Protein AF-A0A8J3DLD7-F1 (afdb_monomer_lite)

Foldseek 3Di:
DDKDWDADPPGDIDIDDDDDPVVVVVVVVQVVCQVVVVDAKDKDADPDPPDPDDDGIDIDGDDDPDDDDDDDDD

Secondary structure (DSSP, 8-state):
-EEEEEE-TTS-EEEEEE--HHHHHHHHHHHHHHHTTSSSEEEEE-S---SSS---EEEEE---S--S------

pLDDT: mean 88.44, std 9.64, range [57.75, 98.12]

Sequence (74 aa):
MKSKIEHFSGGLSGISFSFREHEIDLLIERLQALKSRKIGHFHFRSDSFESEQGIADVELSMMGEHEDDEMSIE

Structure (mmCIF, N/CA/C/O backbone):
data_AF-A0A8J3DLD7-F1
#
_entry.id   AF-A0A8J3DLD7-F1
#
loop_
_atom_site.group_PDB
_atom_site.id
_atom_site.type_symbol
_atom_site.label_atom_id
_atom_site.label_alt_id
_atom_site.label_comp_id
_atom_site.label_asym_id
_atom_site.label_entity_id
_atom_site.label_seq_id
_atom_site.pdbx_PDB_ins_code
_atom_site.Cartn_x
_atom_site.Cartn_y
_atom_site.Cartn_z
_atom_site.occupancy
_atom_site.B_iso_or_equiv
_atom_site.auth_seq_id
_atom_site.auth_comp_id
_atom_site.auth_asym_id
_atom_site.auth_atom_id
_atom_site.pdbx_PDB_model_num
ATOM 1 N N . MET A 1 1 ? -2.674 -6.957 -7.355 1.00 86.00 1 MET A N 1
ATOM 2 C CA . MET A 1 1 ? -1.910 -5.721 -7.152 1.00 86.00 1 MET A CA 1
ATOM 3 C C . MET A 1 1 ? -0.697 -5.784 -8.061 1.00 86.00 1 MET A C 1
ATOM 5 O O . MET A 1 1 ? -0.232 -6.877 -8.367 1.00 86.00 1 MET A O 1
ATOM 9 N N . LYS A 1 2 ? -0.206 -4.646 -8.542 1.00 89.00 2 LYS A N 1
ATOM 10 C CA . LYS A 1 2 ? 1.108 -4.542 -9.185 1.00 89.00 2 LYS A CA 1
ATOM 11 C C . LYS A 1 2 ? 1.949 -3.544 -8.406 1.00 89.00 2 LYS A C 1
ATOM 13 O O . LYS A 1 2 ? 1.410 -2.535 -7.961 1.00 89.00 2 LYS A O 1
ATOM 18 N N . SER A 1 3 ? 3.236 -3.821 -8.270 1.00 89.81 3 SER A N 1
ATOM 19 C CA . SER A 1 3 ? 4.209 -2.892 -7.706 1.00 89.81 3 SER A CA 1
ATOM 20 C C . SER A 1 3 ? 5.294 -2.595 -8.741 1.00 89.81 3 SER A C 1
ATOM 22 O O . SER A 1 3 ? 5.575 -3.412 -9.622 1.00 89.81 3 SER A O 1
ATOM 24 N N . LYS A 1 4 ? 5.869 -1.397 -8.673 1.00 89.50 4 LYS A N 1
ATOM 25 C CA . LYS A 1 4 ? 6.955 -0.953 -9.547 1.00 89.50 4 LYS A CA 1
ATOM 26 C C . LYS A 1 4 ? 7.918 -0.086 -8.745 1.00 89.50 4 LYS A C 1
ATOM 28 O O . LYS A 1 4 ? 7.476 0.807 -8.028 1.00 89.50 4 LYS A O 1
ATOM 33 N N . ILE A 1 5 ? 9.214 -0.338 -8.905 1.00 90.94 5 ILE A N 1
ATOM 34 C CA . ILE A 1 5 ? 10.268 0.544 -8.397 1.00 90.94 5 ILE A CA 1
ATOM 35 C C . ILE A 1 5 ? 10.501 1.651 -9.427 1.00 90.94 5 ILE A C 1
ATOM 37 O O . ILE A 1 5 ? 10.625 1.383 -10.626 1.00 90.94 5 ILE A O 1
ATOM 41 N N . GLU A 1 6 ? 10.539 2.895 -8.966 1.00 91.12 6 GLU A N 1
ATOM 42 C CA . GLU A 1 6 ? 10.819 4.070 -9.788 1.00 91.12 6 GLU A CA 1
ATOM 43 C C . GLU A 1 6 ? 12.090 4.749 -9.294 1.00 91.12 6 GLU A C 1
ATOM 45 O O . GLU A 1 6 ? 12.242 4.989 -8.102 1.00 91.12 6 GLU A O 1
ATOM 50 N N . HIS A 1 7 ? 13.017 5.048 -10.201 1.00 91.75 7 HIS A N 1
ATOM 51 C CA . HIS A 1 7 ? 14.292 5.668 -9.850 1.00 91.75 7 HIS A CA 1
ATOM 52 C C . HIS A 1 7 ? 14.272 7.150 -10.206 1.00 91.75 7 HIS A C 1
ATOM 54 O O . HIS A 1 7 ? 13.985 7.519 -11.347 1.00 91.75 7 HIS A O 1
ATOM 60 N N . PHE A 1 8 ? 14.613 7.991 -9.235 1.00 90.62 8 PHE A N 1
ATOM 61 C CA . PHE A 1 8 ? 14.680 9.438 -9.383 1.00 90.62 8 PHE A CA 1
ATOM 62 C C . PHE A 1 8 ? 16.134 9.914 -9.451 1.00 90.62 8 PHE A C 1
ATOM 64 O O . PHE A 1 8 ? 17.073 9.246 -9.006 1.00 90.62 8 PHE A O 1
ATOM 71 N N . SER A 1 9 ? 16.336 11.110 -10.006 1.00 88.44 9 SER A N 1
ATOM 72 C CA . SER A 1 9 ? 17.640 11.773 -9.977 1.00 88.44 9 SER A CA 1
ATOM 73 C C . SER A 1 9 ? 18.086 12.017 -8.533 1.00 88.44 9 SER A C 1
ATOM 75 O O . SER A 1 9 ? 17.293 12.484 -7.720 1.00 88.44 9 SER A O 1
ATOM 77 N N . GLY A 1 10 ? 19.357 11.743 -8.228 1.00 87.62 10 GLY A N 1
ATOM 78 C CA . GLY A 1 10 ? 19.912 11.903 -6.876 1.00 87.62 10 GLY A CA 1
ATOM 79 C C . GLY A 1 10 ? 19.960 10.618 -6.043 1.00 87.62 10 GLY A C 1
ATOM 80 O O . GLY A 1 10 ? 20.302 10.682 -4.870 1.00 87.62 10 GLY A O 1
ATOM 81 N N . GLY A 1 11 ? 19.655 9.457 -6.636 1.00 88.06 11 GLY A N 1
ATOM 82 C CA . GLY A 1 11 ? 19.782 8.150 -5.974 1.00 88.06 11 GLY A CA 1
ATOM 83 C C . GLY A 1 11 ? 18.559 7.728 -5.156 1.00 88.06 11 GLY A C 1
ATOM 84 O O . GLY A 1 11 ? 18.564 6.647 -4.572 1.00 88.06 11 GLY A O 1
ATOM 85 N N . LEU A 1 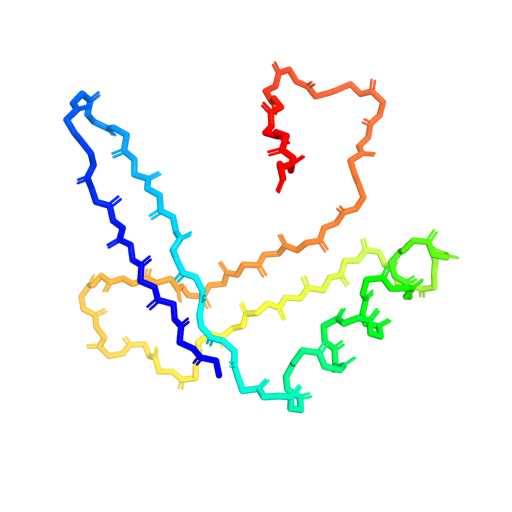12 ? 17.502 8.541 -5.142 1.00 88.69 12 LEU A N 1
ATOM 86 C CA . LEU A 1 12 ? 16.232 8.196 -4.510 1.00 88.69 12 LEU A CA 1
ATOM 87 C C . LEU A 1 12 ? 15.468 7.180 -5.363 1.00 88.69 12 LEU A C 1
ATOM 89 O O . LEU A 1 12 ? 15.461 7.256 -6.594 1.00 88.69 12 LEU A O 1
ATOM 93 N N . SER A 1 13 ? 14.796 6.246 -4.699 1.00 91.25 13 SER A N 1
ATOM 94 C CA . SER A 1 13 ? 13.877 5.306 -5.338 1.00 91.25 13 SER A CA 1
ATOM 95 C C . SER A 1 13 ? 12.510 5.407 -4.673 1.00 91.25 13 SER A C 1
ATOM 97 O O . SER A 1 13 ? 12.424 5.536 -3.457 1.00 91.25 13 SER A O 1
ATOM 99 N N . GLY A 1 14 ? 11.452 5.359 -5.471 1.00 90.31 14 GLY A N 1
ATOM 100 C CA . GLY A 1 14 ? 10.074 5.283 -5.008 1.00 90.31 14 GLY A CA 1
ATOM 101 C C . GLY A 1 14 ? 9.444 3.947 -5.357 1.00 90.31 14 GLY A C 1
ATOM 102 O O . GLY A 1 14 ? 9.972 3.163 -6.153 1.00 90.31 14 GLY A O 1
ATOM 103 N N . ILE A 1 15 ? 8.284 3.708 -4.758 1.00 90.75 15 ILE A N 1
ATOM 104 C CA . ILE A 1 15 ? 7.467 2.532 -5.013 1.00 90.75 15 ILE A CA 1
ATOM 105 C C . ILE A 1 15 ? 6.089 3.004 -5.458 1.00 90.75 15 ILE A C 1
ATOM 107 O O . ILE A 1 15 ? 5.420 3.753 -4.752 1.00 90.75 15 ILE A O 1
ATOM 111 N N . SER A 1 16 ? 5.657 2.538 -6.626 1.00 91.75 16 SER A N 1
ATOM 112 C CA . SER A 1 16 ? 4.301 2.738 -7.123 1.00 91.75 16 SER A CA 1
ATOM 113 C C . SER A 1 16 ? 3.507 1.447 -6.973 1.00 91.75 16 SER A C 1
ATOM 115 O O . SER A 1 16 ? 3.957 0.382 -7.407 1.00 91.75 16 SER A O 1
ATOM 117 N N . PHE A 1 17 ? 2.318 1.544 -6.378 1.00 92.44 17 PHE A N 1
ATOM 118 C CA . PHE A 1 17 ? 1.360 0.448 -6.297 1.00 92.44 17 PHE A CA 1
ATOM 119 C C . PHE A 1 17 ? 0.150 0.736 -7.176 1.00 92.44 17 PHE A C 1
ATOM 121 O O . PHE A 1 17 ? -0.365 1.849 -7.233 1.00 92.44 17 PHE A O 1
ATOM 128 N N . SER A 1 18 ? -0.339 -0.296 -7.850 1.00 94.12 18 SER A N 1
ATOM 129 C CA . SER A 1 18 ? -1.611 -0.269 -8.563 1.00 94.12 18 SER A CA 1
ATOM 130 C C . SER A 1 18 ? -2.495 -1.394 -8.050 1.00 94.12 18 SER A C 1
ATOM 132 O O . SER A 1 18 ? -2.116 -2.571 -8.083 1.00 94.12 18 SER A O 1
ATOM 134 N N . PHE A 1 19 ? -3.686 -1.021 -7.602 1.00 94.81 19 PHE A N 1
ATOM 135 C CA . PHE A 1 19 ? -4.663 -1.923 -7.009 1.00 94.81 19 PHE A CA 1
ATOM 136 C C . PHE A 1 19 ? -5.866 -2.081 -7.932 1.00 94.81 19 PHE A C 1
ATOM 138 O O . PHE A 1 19 ? -6.265 -1.150 -8.633 1.00 94.81 19 PHE A O 1
ATOM 145 N N . ARG A 1 20 ? -6.457 -3.272 -7.928 1.00 96.12 20 ARG A N 1
ATOM 146 C CA . ARG A 1 20 ? -7.831 -3.466 -8.401 1.00 96.12 20 ARG A CA 1
ATOM 147 C C . ARG A 1 20 ? -8.799 -2.992 -7.318 1.00 96.12 20 ARG A C 1
ATOM 149 O O . ARG A 1 20 ? -8.442 -2.975 -6.148 1.00 96.12 20 ARG A O 1
ATOM 156 N N . GLU A 1 21 ? -10.036 -2.690 -7.697 1.00 96.44 21 GLU A N 1
ATOM 157 C CA . GLU A 1 21 ? -11.069 -2.195 -6.772 1.00 96.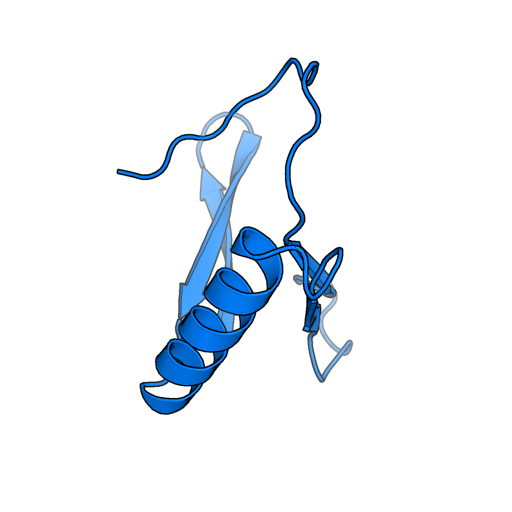44 21 GLU A CA 1
ATOM 158 C C . GLU A 1 21 ? -11.226 -3.075 -5.517 1.00 96.44 21 GLU A C 1
ATOM 160 O O . GLU A 1 21 ? -11.035 -2.597 -4.407 1.00 96.44 21 GLU A O 1
ATOM 165 N N . HIS A 1 22 ? -11.403 -4.390 -5.679 1.00 95.94 22 HIS A N 1
ATOM 166 C CA . HIS A 1 22 ? -11.515 -5.320 -4.543 1.00 95.94 22 HIS A CA 1
ATOM 167 C C . HIS A 1 22 ? -10.250 -5.410 -3.668 1.00 95.94 22 HIS A C 1
ATOM 169 O O . HIS A 1 22 ? -10.309 -5.845 -2.520 1.00 95.94 22 HIS A O 1
ATOM 175 N N . GLU A 1 23 ? -9.083 -5.046 -4.203 1.00 95.69 23 GLU A N 1
ATOM 176 C CA . GLU A 1 23 ? -7.832 -5.016 -3.437 1.00 95.69 23 GLU A CA 1
ATOM 177 C C . GLU A 1 23 ? -7.756 -3.752 -2.576 1.00 95.69 23 GLU A C 1
ATOM 179 O O . GLU A 1 23 ? -7.158 -3.791 -1.503 1.00 95.69 23 GLU A O 1
ATOM 184 N N . ILE A 1 24 ? -8.399 -2.660 -3.010 1.00 96.88 24 ILE A N 1
ATOM 185 C CA . ILE A 1 24 ? -8.567 -1.441 -2.211 1.00 96.88 24 ILE A CA 1
ATOM 186 C C . ILE A 1 24 ? -9.474 -1.732 -1.013 1.00 96.88 24 ILE A C 1
ATOM 188 O O . ILE A 1 24 ? -9.123 -1.358 0.104 1.00 96.88 24 ILE A O 1
ATOM 192 N N . ASP A 1 25 ? -10.580 -2.455 -1.206 1.00 97.12 25 ASP A N 1
ATOM 193 C CA . ASP A 1 25 ? -11.473 -2.839 -0.101 1.00 97.12 25 ASP A CA 1
ATOM 194 C C . ASP A 1 25 ? -10.733 -3.656 0.966 1.00 97.12 25 ASP A C 1
ATOM 196 O O . ASP A 1 25 ? -10.806 -3.360 2.162 1.00 97.12 25 ASP A O 1
ATOM 200 N N . LEU A 1 26 ? -9.948 -4.647 0.530 1.00 96.25 26 LEU A N 1
ATOM 201 C CA . LEU A 1 26 ? -9.124 -5.449 1.430 1.00 96.25 26 LEU A CA 1
ATOM 202 C C . LEU A 1 26 ? -8.053 -4.598 2.129 1.00 96.25 26 LEU A C 1
ATOM 204 O O . LEU A 1 26 ? -7.815 -4.774 3.323 1.00 96.25 26 LEU A O 1
ATOM 208 N N . LEU A 1 27 ? -7.412 -3.668 1.416 1.00 96.81 27 LEU A N 1
ATOM 209 C CA . LEU A 1 27 ? -6.440 -2.749 2.006 1.00 96.81 27 LEU A CA 1
ATOM 210 C C . LEU A 1 27 ? -7.081 -1.892 3.105 1.00 96.81 27 LEU A C 1
ATOM 212 O O . LEU A 1 27 ? -6.531 -1.792 4.202 1.00 96.81 27 LEU A O 1
ATOM 216 N N . ILE A 1 28 ? -8.263 -1.330 2.850 1.00 97.81 28 ILE A N 1
ATOM 217 C CA . ILE A 1 28 ? -9.019 -0.552 3.838 1.00 97.81 28 ILE A CA 1
ATOM 218 C C . ILE A 1 28 ? -9.326 -1.411 5.070 1.00 97.81 28 ILE A C 1
ATOM 220 O O . ILE A 1 28 ? -9.091 -0.960 6.193 1.00 97.81 28 ILE A O 1
ATOM 224 N N . GLU A 1 29 ? -9.787 -2.652 4.890 1.00 98.00 29 GLU A N 1
ATOM 225 C CA . GLU A 1 29 ? -10.052 -3.576 6.002 1.00 98.00 29 GLU A CA 1
ATOM 226 C C . GLU A 1 29 ? -8.791 -3.819 6.849 1.00 98.00 29 GLU A C 1
ATOM 228 O O . GLU A 1 29 ? -8.827 -3.740 8.082 1.00 98.00 29 GLU A O 1
ATOM 233 N N . ARG A 1 30 ? -7.647 -4.076 6.202 1.00 97.88 30 ARG A N 1
ATOM 234 C CA . ARG A 1 30 ? -6.373 -4.320 6.894 1.00 97.88 30 ARG A CA 1
ATOM 235 C C . ARG A 1 30 ? -5.876 -3.085 7.635 1.00 97.88 30 ARG A C 1
ATOM 237 O O . ARG A 1 30 ? -5.462 -3.210 8.787 1.00 97.88 30 ARG A O 1
ATOM 244 N N . LEU A 1 31 ? -5.998 -1.900 7.042 1.00 97.25 31 LEU A N 1
ATOM 245 C CA . LEU A 1 31 ? -5.665 -0.633 7.697 1.00 97.25 31 LEU A CA 1
ATOM 246 C C . LEU A 1 31 ? -6.568 -0.363 8.907 1.00 97.25 31 LEU A C 1
ATOM 248 O O . LEU A 1 31 ? -6.085 0.068 9.953 1.00 97.25 31 LEU A O 1
ATOM 252 N N . GLN A 1 32 ? -7.866 -0.662 8.817 1.00 98.12 32 GLN A N 1
ATOM 253 C CA . GLN A 1 32 ? -8.785 -0.548 9.954 1.00 98.12 32 GLN A CA 1
ATOM 254 C C . GLN A 1 32 ? -8.436 -1.537 11.077 1.00 98.12 32 GLN A C 1
ATOM 256 O O . GLN A 1 32 ? -8.452 -1.171 12.258 1.00 98.12 32 GLN A O 1
ATOM 261 N N . ALA A 1 33 ? -8.083 -2.779 10.735 1.00 97.75 33 ALA A N 1
ATOM 262 C CA . ALA A 1 33 ? -7.633 -3.778 11.702 1.00 97.75 33 ALA A CA 1
ATOM 263 C C . ALA A 1 33 ? -6.320 -3.363 12.391 1.00 97.75 33 ALA A C 1
ATOM 265 O O . ALA A 1 33 ? -6.185 -3.531 13.604 1.00 97.75 33 ALA A O 1
ATOM 266 N N . LEU A 1 34 ? -5.382 -2.783 11.637 1.00 97.00 34 LEU A N 1
ATOM 267 C CA . LEU A 1 34 ? -4.119 -2.264 12.157 1.00 97.00 34 LEU A CA 1
ATOM 268 C C . LEU A 1 34 ? -4.353 -1.068 13.093 1.00 97.00 34 LEU A C 1
ATOM 270 O O . LEU A 1 34 ? -3.929 -1.087 14.247 1.00 97.00 34 LEU A O 1
ATOM 274 N N . LYS A 1 35 ? -5.138 -0.076 12.651 1.00 96.44 35 LYS A N 1
ATOM 275 C CA . LYS A 1 35 ? -5.510 1.111 13.443 1.00 96.44 35 LYS A CA 1
ATOM 276 C C . LYS A 1 35 ? -6.218 0.751 14.752 1.00 96.44 35 LYS A C 1
ATOM 278 O O . LYS A 1 35 ? -5.992 1.393 15.775 1.00 96.44 35 LYS A O 1
ATOM 283 N N . SER A 1 36 ? -7.075 -0.270 14.732 1.00 97.06 36 SER A N 1
ATOM 284 C CA . SER A 1 36 ? -7.774 -0.772 15.926 1.00 97.06 36 SER A CA 1
ATOM 285 C C . SER A 1 36 ? -6.918 -1.690 16.807 1.00 97.06 36 SER A C 1
ATOM 287 O O . SER A 1 36 ? -7.413 -2.183 17.819 1.00 97.06 36 SER A O 1
ATOM 289 N N . ARG A 1 37 ? -5.644 -1.921 16.450 1.00 95.75 37 ARG A N 1
ATOM 290 C CA . ARG A 1 37 ? -4.712 -2.839 17.127 1.00 95.75 37 ARG A CA 1
ATOM 291 C C . ARG A 1 37 ? -5.209 -4.289 17.198 1.00 95.75 37 ARG A C 1
ATOM 293 O O . ARG A 1 37 ? -4.768 -5.056 18.049 1.00 95.75 37 ARG A O 1
ATOM 300 N N . LYS A 1 38 ? -6.117 -4.688 16.300 1.00 97.25 38 LYS A N 1
ATOM 301 C CA . LYS A 1 38 ? -6.565 -6.084 16.159 1.00 97.25 38 LYS A CA 1
ATOM 302 C C . LYS A 1 38 ? -5.464 -6.966 15.560 1.00 97.25 38 LYS A C 1
ATOM 304 O O . LYS A 1 38 ? -5.429 -8.167 15.815 1.00 97.25 38 LYS A O 1
ATOM 309 N N . ILE A 1 39 ? -4.586 -6.366 14.762 1.00 97.25 39 ILE A N 1
ATOM 310 C CA . ILE A 1 39 ? -3.372 -6.970 14.207 1.00 97.25 39 ILE A CA 1
ATOM 311 C C . ILE A 1 39 ? -2.181 -6.041 14.471 1.00 97.25 39 ILE A C 1
ATOM 313 O O . ILE A 1 39 ? -2.375 -4.837 14.637 1.00 97.25 39 ILE A O 1
ATOM 317 N N . GLY A 1 40 ? -0.967 -6.597 14.520 1.00 95.38 40 GLY A N 1
ATOM 318 C CA . GLY A 1 40 ? 0.265 -5.818 14.716 1.00 95.38 40 GLY A CA 1
ATOM 319 C C . GLY A 1 40 ? 0.867 -5.266 13.419 1.00 95.38 40 GLY A C 1
ATOM 320 O O . GLY A 1 40 ? 1.424 -4.175 13.424 1.00 95.38 40 GLY A O 1
ATOM 321 N N . HIS A 1 41 ? 0.732 -6.008 12.319 1.00 97.00 41 HIS A N 1
ATOM 322 C CA . HIS A 1 41 ? 1.190 -5.637 10.980 1.00 97.00 41 HIS A CA 1
ATOM 323 C C . HIS A 1 41 ? 0.446 -6.469 9.922 1.00 97.00 41 HIS A C 1
ATOM 325 O O . HIS A 1 41 ? -0.259 -7.431 10.253 1.00 97.00 41 HIS A O 1
ATOM 331 N N . PHE A 1 42 ? 0.604 -6.119 8.648 1.00 97.38 42 PHE A N 1
ATOM 332 C CA . PHE A 1 42 ? 0.238 -6.968 7.512 1.00 97.38 42 PHE A CA 1
ATOM 333 C C . PHE A 1 42 ? 1.206 -6.755 6.345 1.00 97.38 42 PHE A C 1
ATOM 335 O O . PHE A 1 42 ? 1.911 -5.752 6.304 1.00 97.38 42 PHE A O 1
ATOM 342 N N . HIS A 1 43 ? 1.218 -7.694 5.395 1.00 95.69 43 HIS A N 1
ATOM 343 C CA . HIS A 1 43 ? 2.140 -7.665 4.260 1.00 95.69 43 HIS A CA 1
ATOM 344 C C . HIS A 1 43 ? 1.416 -7.648 2.919 1.00 95.69 43 HIS A C 1
ATOM 346 O O . HIS A 1 43 ? 0.387 -8.309 2.747 1.00 95.69 43 HIS A O 1
ATOM 352 N N . PHE A 1 44 ? 2.039 -7.000 1.942 1.00 92.25 44 PHE A N 1
ATOM 353 C CA . PHE A 1 44 ? 1.887 -7.333 0.535 1.00 92.25 44 PHE A CA 1
ATOM 354 C C . PHE A 1 44 ? 3.061 -8.208 0.101 1.00 92.25 44 PHE A C 1
ATOM 356 O O . PHE A 1 44 ? 4.212 -7.845 0.330 1.00 92.25 44 PHE A O 1
ATOM 363 N N . ARG A 1 45 ? 2.782 -9.345 -0.538 1.00 90.81 45 ARG A N 1
ATOM 364 C CA . ARG A 1 45 ? 3.813 -10.283 -0.998 1.00 90.81 45 ARG A CA 1
ATOM 365 C C . ARG A 1 45 ? 3.691 -10.527 -2.485 1.00 90.81 45 ARG A C 1
ATOM 367 O O . ARG A 1 45 ? 2.582 -10.594 -3.011 1.00 90.81 45 ARG A O 1
ATOM 374 N N . SER A 1 46 ? 4.835 -10.647 -3.141 1.00 86.69 46 SER A N 1
ATOM 375 C CA . SER A 1 46 ? 4.886 -11.078 -4.531 1.00 86.69 46 SER A CA 1
ATOM 376 C C . SER A 1 46 ? 4.679 -12.586 -4.624 1.00 86.69 46 SER A C 1
ATOM 378 O O . SER A 1 46 ? 5.283 -13.357 -3.882 1.00 86.69 46 SER A O 1
ATOM 380 N N . ASP A 1 47 ? 3.846 -12.999 -5.576 1.00 83.56 47 ASP A N 1
ATOM 381 C CA . ASP A 1 47 ? 3.566 -14.415 -5.847 1.00 83.56 47 ASP A CA 1
ATOM 382 C C . ASP A 1 47 ? 4.633 -15.063 -6.751 1.00 83.56 47 ASP A C 1
ATOM 384 O O . ASP A 1 47 ? 4.624 -16.274 -6.967 1.00 83.56 47 ASP A O 1
ATOM 388 N N . SER A 1 48 ? 5.547 -14.261 -7.307 1.00 76.94 48 SER A N 1
ATOM 389 C CA . SER A 1 48 ? 6.641 -14.702 -8.173 1.00 76.94 48 SER A CA 1
ATOM 390 C C . SER A 1 48 ? 7.950 -14.035 -7.763 1.00 76.94 48 SER A C 1
ATOM 392 O O . SER A 1 48 ? 7.990 -12.840 -7.473 1.00 76.94 48 SER A O 1
ATOM 394 N N . PHE A 1 49 ? 9.019 -14.829 -7.776 1.00 80.12 49 PHE A N 1
ATOM 395 C CA . PHE A 1 49 ? 10.387 -14.4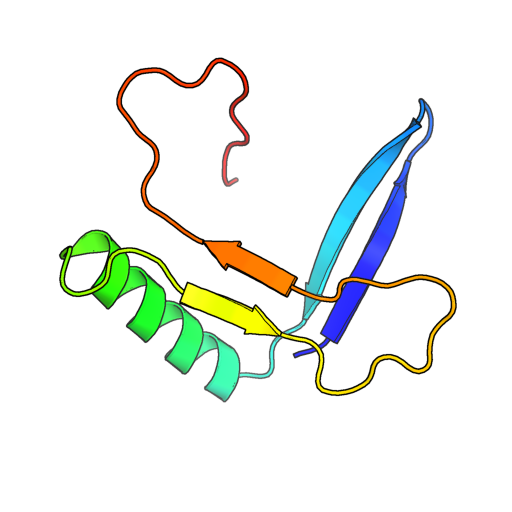24 -7.444 1.00 80.12 49 PHE A CA 1
ATOM 396 C C . PHE A 1 49 ? 11.325 -14.576 -8.649 1.00 80.12 49 PHE A C 1
ATOM 398 O O . PHE A 1 49 ? 12.534 -14.706 -8.491 1.00 80.12 49 PHE A O 1
ATOM 405 N N . GLU A 1 50 ? 10.768 -14.613 -9.862 1.00 75.38 50 GLU A N 1
ATOM 406 C CA . GLU A 1 50 ? 11.528 -14.907 -11.084 1.00 75.38 50 GLU A CA 1
ATOM 407 C C . GLU A 1 50 ? 12.273 -13.691 -11.662 1.00 75.38 50 GLU A C 1
ATOM 409 O O . GLU A 1 50 ? 13.069 -13.835 -12.586 1.00 75.38 50 GLU A O 1
ATOM 414 N N . SER A 1 51 ? 12.039 -12.484 -11.138 1.00 70.94 51 SER A N 1
ATOM 415 C CA . SER A 1 51 ? 12.733 -11.264 -11.565 1.00 70.94 51 SER A CA 1
ATOM 416 C C . SER A 1 51 ? 14.076 -11.085 -10.853 1.00 70.94 51 SER A C 1
ATOM 418 O O . SER A 1 51 ? 14.136 -11.221 -9.633 1.00 70.94 51 SER A O 1
ATOM 420 N N . GLU A 1 52 ? 15.115 -10.647 -11.574 1.00 66.50 52 GLU A N 1
ATOM 421 C CA . GLU A 1 52 ? 16.416 -10.281 -10.978 1.00 66.50 52 GLU A CA 1
ATOM 422 C C . GLU A 1 52 ? 16.313 -9.126 -9.964 1.00 66.50 52 GLU A C 1
ATOM 424 O O . GLU A 1 52 ? 17.113 -9.045 -9.034 1.00 66.50 52 GLU A O 1
ATOM 429 N N . GLN A 1 53 ? 15.329 -8.233 -10.132 1.00 72.62 53 GLN A N 1
ATOM 430 C CA . GLN A 1 53 ? 15.039 -7.117 -9.229 1.00 72.62 53 GLN A CA 1
ATOM 431 C C . GLN A 1 53 ? 13.527 -6.890 -9.127 1.00 72.62 53 GLN A C 1
ATOM 433 O O . GLN A 1 53 ? 12.819 -6.916 -10.134 1.00 72.62 53 GLN A O 1
ATOM 438 N N . GLY A 1 54 ? 13.034 -6.642 -7.913 1.00 80.38 54 GLY A N 1
ATOM 439 C CA . GLY A 1 54 ? 11.615 -6.428 -7.643 1.00 80.38 54 GLY A CA 1
ATOM 440 C C . GLY A 1 54 ? 11.328 -6.253 -6.154 1.00 80.38 54 GLY A C 1
ATOM 441 O O . GLY A 1 54 ? 12.233 -6.291 -5.323 1.00 80.38 54 GLY A O 1
ATOM 442 N N . ILE A 1 55 ? 10.055 -6.056 -5.819 1.00 86.94 55 ILE A N 1
ATOM 443 C CA . ILE A 1 55 ? 9.594 -5.925 -4.433 1.00 86.94 55 ILE A CA 1
ATOM 444 C C . ILE A 1 55 ? 9.046 -7.279 -3.990 1.00 86.94 55 ILE A C 1
ATOM 446 O O . ILE A 1 55 ? 8.008 -7.717 -4.483 1.00 86.94 55 ILE A O 1
ATOM 450 N N . ALA A 1 56 ? 9.750 -7.953 -3.084 1.00 89.25 56 ALA A N 1
ATOM 451 C CA . ALA A 1 56 ? 9.349 -9.266 -2.579 1.00 89.25 56 ALA A CA 1
ATOM 452 C C . ALA A 1 56 ? 8.262 -9.172 -1.496 1.00 89.25 56 ALA A C 1
ATOM 454 O O . ALA A 1 56 ? 7.291 -9.930 -1.520 1.00 89.25 56 ALA A O 1
ATOM 455 N N . ASP A 1 57 ? 8.430 -8.231 -0.568 1.00 91.19 57 ASP A N 1
ATOM 456 C CA . ASP A 1 57 ? 7.580 -8.041 0.603 1.00 91.19 57 ASP A CA 1
ATOM 457 C C . ASP A 1 57 ? 7.497 -6.547 0.937 1.00 91.19 57 ASP A C 1
ATOM 459 O O . ASP A 1 57 ? 8.474 -5.810 0.784 1.00 91.19 57 ASP A O 1
ATOM 463 N N . VAL A 1 58 ? 6.312 -6.106 1.347 1.00 93.06 58 VAL A N 1
ATOM 464 C CA . VAL A 1 58 ? 6.058 -4.766 1.882 1.00 93.06 58 VAL A CA 1
ATOM 465 C C . VAL A 1 58 ? 5.238 -4.948 3.141 1.00 93.06 58 VAL A C 1
ATOM 467 O O . VAL A 1 58 ? 4.102 -5.414 3.061 1.00 93.06 58 VAL A O 1
ATOM 470 N N . GLU A 1 59 ? 5.798 -4.574 4.283 1.00 94.94 59 GLU A N 1
ATOM 471 C CA . GLU A 1 59 ? 5.126 -4.636 5.577 1.00 94.94 59 GLU A CA 1
ATOM 472 C C . GLU A 1 59 ? 4.555 -3.265 5.952 1.00 94.94 59 GLU A C 1
ATOM 474 O O . GLU A 1 59 ? 5.200 -2.235 5.763 1.00 94.94 59 GLU A O 1
ATOM 479 N N . LEU A 1 60 ? 3.335 -3.259 6.489 1.00 95.00 60 LEU A N 1
ATOM 480 C CA . LEU A 1 60 ? 2.722 -2.093 7.111 1.00 95.00 60 LEU A CA 1
ATOM 481 C C . LEU A 1 60 ? 2.444 -2.402 8.5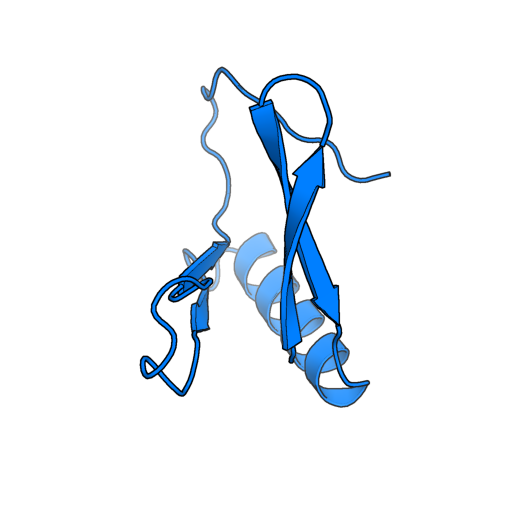76 1.00 95.00 60 LEU A C 1
ATOM 483 O O . LEU A 1 60 ? 1.754 -3.375 8.896 1.00 95.00 60 LEU A O 1
ATOM 487 N N . SER A 1 61 ? 2.941 -1.538 9.452 1.00 94.62 61 SER A N 1
ATOM 488 C CA . SER A 1 61 ? 2.821 -1.633 10.903 1.00 94.62 61 SER A CA 1
ATOM 489 C C . SER A 1 61 ? 2.518 -0.255 11.506 1.00 94.62 61 SER A C 1
ATOM 491 O O . SER A 1 61 ? 2.507 0.763 10.812 1.00 94.62 61 SER A O 1
ATOM 493 N N . MET A 1 62 ? 2.175 -0.221 12.793 1.00 91.62 62 MET A N 1
ATOM 494 C CA . MET A 1 62 ? 2.021 1.039 13.523 1.00 91.62 62 MET A CA 1
ATOM 495 C C . MET A 1 62 ? 3.395 1.516 14.000 1.00 9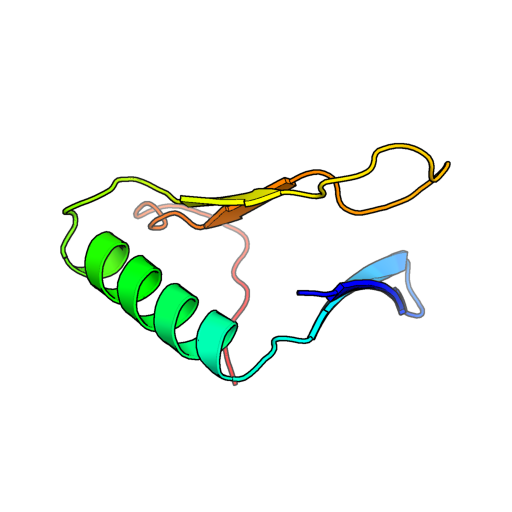1.62 62 MET A C 1
ATOM 497 O O . MET A 1 62 ? 4.073 0.766 14.700 1.00 91.62 62 MET A O 1
ATOM 501 N N . MET A 1 63 ? 3.758 2.758 13.672 1.00 87.88 63 MET A N 1
ATOM 502 C CA . MET A 1 63 ? 5.004 3.391 14.119 1.00 87.88 63 MET A CA 1
ATOM 503 C C . MET A 1 63 ? 5.055 3.528 15.650 1.00 87.88 63 MET A C 1
ATOM 505 O O . MET A 1 63 ? 4.031 3.804 16.291 1.00 87.88 63 MET A O 1
ATOM 509 N N . GLY A 1 64 ? 6.240 3.328 16.234 1.00 80.00 64 GLY A N 1
ATOM 510 C CA . GLY A 1 64 ? 6.511 3.624 17.644 1.00 80.00 64 GLY A CA 1
ATOM 511 C C . GLY A 1 64 ? 6.665 5.128 17.916 1.00 80.00 64 GLY A C 1
ATOM 512 O O . GLY A 1 64 ? 6.686 5.936 16.998 1.00 80.00 64 GLY A O 1
ATOM 513 N N . GLU A 1 65 ? 6.793 5.528 19.186 1.00 65.88 65 GLU A N 1
ATOM 514 C CA . GLU A 1 65 ? 6.897 6.952 19.578 1.00 65.88 65 GLU A CA 1
ATOM 515 C C . GLU A 1 65 ? 8.228 7.636 19.178 1.00 65.88 65 GLU A C 1
ATOM 517 O O . GLU A 1 65 ? 8.366 8.843 19.373 1.00 65.88 65 GLU A O 1
ATOM 522 N N . HIS A 1 66 ? 9.207 6.906 18.626 1.00 57.75 66 HIS A N 1
ATOM 523 C CA . HIS A 1 66 ? 10.570 7.401 18.385 1.00 57.75 66 HIS A CA 1
ATOM 524 C C . HIS A 1 66 ? 11.197 6.819 17.104 1.00 57.75 66 HIS A C 1
ATOM 526 O O . HIS A 1 66 ? 12.039 5.925 17.186 1.00 57.75 66 HIS A O 1
ATOM 532 N N . GLU A 1 67 ? 10.803 7.319 15.931 1.00 69.25 67 GLU A N 1
ATOM 533 C CA . GLU A 1 67 ? 11.457 7.005 14.650 1.00 69.25 67 GLU A CA 1
ATOM 534 C C . GLU A 1 67 ? 11.857 8.309 13.933 1.00 69.25 67 GLU A C 1
ATOM 536 O O . GLU A 1 67 ? 11.077 9.255 13.893 1.00 69.25 67 GLU A O 1
ATOM 541 N N . ASP A 1 68 ? 13.107 8.379 13.450 1.00 62.69 68 ASP A N 1
ATOM 542 C CA . ASP A 1 68 ? 13.777 9.626 13.030 1.00 62.69 68 ASP A CA 1
ATOM 543 C C . ASP A 1 68 ? 13.537 10.020 11.553 1.00 62.69 68 ASP A C 1
ATOM 545 O O . ASP A 1 68 ? 13.848 11.147 11.169 1.00 62.69 68 ASP A O 1
ATOM 549 N N . ASP A 1 69 ? 12.964 9.130 10.732 1.00 72.06 69 ASP A N 1
ATOM 550 C CA . ASP A 1 69 ? 12.694 9.361 9.305 1.00 72.06 69 ASP A CA 1
ATOM 551 C C . ASP A 1 69 ? 11.203 9.141 8.990 1.00 72.06 69 ASP A C 1
ATOM 553 O O . ASP A 1 69 ? 10.703 8.015 9.025 1.00 72.06 69 ASP A O 1
ATOM 557 N N . GLU A 1 70 ? 10.489 10.217 8.642 1.00 75.56 70 GLU A N 1
ATOM 558 C CA . GLU A 1 70 ? 9.044 10.188 8.386 1.00 75.56 70 GLU A CA 1
ATOM 559 C C . GLU A 1 70 ? 8.711 10.478 6.914 1.00 75.56 70 GLU A C 1
ATOM 561 O O . GLU A 1 70 ? 9.188 11.442 6.312 1.00 75.56 70 GLU A O 1
ATOM 566 N N . MET A 1 71 ? 7.825 9.662 6.339 1.00 80.00 71 MET A N 1
ATOM 567 C CA . MET A 1 71 ? 7.129 9.971 5.088 1.00 80.00 71 MET A CA 1
ATOM 568 C C . MET A 1 71 ? 5.688 10.378 5.409 1.00 80.00 71 MET A C 1
ATOM 570 O O . MET A 1 71 ? 4.999 9.684 6.157 1.00 80.00 71 MET A O 1
ATOM 574 N N . SER A 1 72 ? 5.208 11.479 4.828 1.00 83.44 72 SER A N 1
ATOM 575 C CA . SER A 1 72 ? 3.816 11.926 4.965 1.00 83.44 72 SER A CA 1
ATOM 576 C C . SER A 1 72 ? 2.940 11.452 3.802 1.00 83.44 72 SER A C 1
ATOM 578 O O . SER A 1 72 ? 3.416 11.263 2.684 1.00 83.44 72 SER A O 1
ATOM 580 N N . ILE A 1 73 ? 1.641 11.291 4.061 1.00 82.12 73 ILE A N 1
ATOM 581 C CA . ILE A 1 73 ? 0.622 11.046 3.031 1.00 82.12 73 ILE A CA 1
ATOM 582 C C . ILE A 1 73 ? 0.030 12.403 2.628 1.00 82.12 73 ILE A C 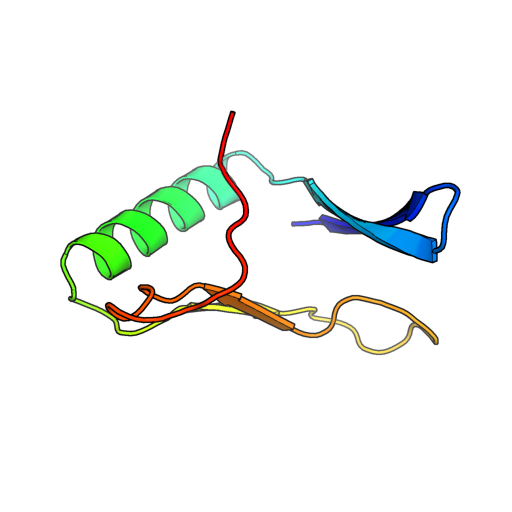1
ATOM 584 O O . ILE A 1 73 ? -0.397 13.152 3.508 1.00 82.12 73 ILE A O 1
ATOM 588 N N . GLU A 1 74 ? -0.001 12.695 1.325 1.00 74.12 74 GLU A N 1
ATOM 589 C CA . GLU A 1 74 ? -0.652 13.878 0.730 1.00 74.12 74 GLU A CA 1
ATOM 590 C C . GLU A 1 74 ? -1.988 13.529 0.061 1.00 74.12 74 GLU A C 1
ATOM 592 O O . GLU A 1 74 ? -2.089 12.431 -0.539 1.00 74.12 74 GLU A O 1
#

Organism: NCBI:txid424488

Radius of gyration: 14.37 Å; chains: 1; bounding box: 31×29×31 Å